Protein AF-A0A7S4NTH0-F1 (afdb_monomer_lite)

pLDDT: mean 76.77, std 17.99, range [36.75, 97.56]

Structure (mmCIF, N/CA/C/O backbone):
data_AF-A0A7S4NTH0-F1
#
_entry.id   AF-A0A7S4NTH0-F1
#
loop_
_atom_site.group_PDB
_atom_site.id
_atom_site.type_symbol
_atom_site.label_atom_id
_atom_site.label_alt_id
_atom_site.label_comp_id
_atom_site.label_asym_id
_atom_site.label_entity_id
_atom_site.label_seq_id
_atom_site.pdbx_PDB_ins_code
_atom_site.Cartn_x
_atom_site.Cartn_y
_atom_site.Cartn_z
_atom_site.occupancy
_atom_site.B_iso_or_equiv
_atom_site.auth_seq_id
_atom_site.auth_comp_id
_atom_site.auth_asym_id
_atom_site.auth_atom_id
_atom_site.pdbx_PDB_model_num
ATOM 1 N N . LYS A 1 1 ? 22.125 -9.226 -39.183 1.00 56.56 1 LYS A N 1
ATOM 2 C CA . LYS A 1 1 ? 21.723 -8.465 -37.966 1.00 56.56 1 LYS A CA 1
ATOM 3 C C . LYS A 1 1 ? 20.206 -8.210 -37.877 1.00 56.56 1 LYS A C 1
ATOM 5 O O . LYS A 1 1 ? 19.651 -8.449 -36.818 1.00 56.56 1 LYS A O 1
ATOM 10 N N . ARG A 1 2 ? 19.505 -7.841 -38.965 1.00 64.06 2 ARG A N 1
ATOM 11 C CA . ARG A 1 2 ? 18.037 -7.612 -38.960 1.00 64.06 2 ARG A CA 1
ATOM 12 C C . ARG A 1 2 ? 17.163 -8.854 -38.683 1.00 64.06 2 ARG A C 1
ATOM 14 O O . ARG A 1 2 ? 16.189 -8.731 -37.953 1.00 64.06 2 ARG A O 1
ATOM 21 N N . LYS A 1 3 ? 17.531 -10.046 -39.182 1.00 64.56 3 LYS A N 1
ATOM 22 C CA . LYS A 1 3 ? 16.778 -11.297 -38.918 1.00 64.56 3 LYS A CA 1
ATOM 23 C C . LYS A 1 3 ? 16.743 -11.678 -37.428 1.00 64.56 3 LYS A C 1
ATOM 25 O O . LYS A 1 3 ? 15.668 -11.904 -36.895 1.00 64.56 3 LYS A O 1
ATOM 30 N N . LYS A 1 4 ? 17.890 -11.618 -36.737 1.00 64.94 4 LYS A N 1
ATOM 31 C CA . LYS A 1 4 ? 17.988 -11.938 -35.298 1.00 64.94 4 LYS A CA 1
ATOM 32 C C . LYS A 1 4 ? 17.176 -10.994 -34.395 1.00 64.94 4 LYS A C 1
ATOM 34 O O . LYS A 1 4 ? 16.760 -11.402 -33.321 1.00 64.94 4 LYS A O 1
ATOM 39 N N . LYS A 1 5 ? 16.948 -9.742 -34.817 1.00 71.75 5 LYS A N 1
ATOM 40 C CA . LYS A 1 5 ? 16.137 -8.775 -34.056 1.00 71.75 5 LYS A CA 1
ATOM 41 C C . LYS A 1 5 ? 14.645 -9.133 -34.098 1.00 71.75 5 LYS A C 1
ATOM 43 O O . LYS A 1 5 ? 14.013 -9.180 -33.053 1.00 71.75 5 LYS A O 1
ATOM 48 N N . ARG A 1 6 ? 14.130 -9.482 -35.282 1.00 68.88 6 ARG A N 1
ATOM 49 C CA . ARG A 1 6 ? 12.723 -9.879 -35.471 1.00 68.88 6 ARG A CA 1
ATOM 50 C C . ARG A 1 6 ? 12.360 -11.178 -34.752 1.00 68.88 6 ARG A C 1
ATOM 52 O O . ARG A 1 6 ? 11.253 -11.316 -34.255 1.00 68.88 6 ARG A O 1
ATOM 59 N N . GLU A 1 7 ? 13.297 -12.117 -34.682 1.00 70.44 7 GLU A N 1
ATOM 60 C CA . GLU A 1 7 ? 13.088 -13.394 -33.989 1.00 70.44 7 GLU A CA 1
ATOM 61 C C . GLU A 1 7 ? 13.038 -13.225 -32.463 1.00 70.44 7 GLU A C 1
ATOM 63 O O . GLU A 1 7 ? 12.255 -13.889 -31.789 1.00 70.44 7 GLU A O 1
ATOM 68 N N . LYS A 1 8 ? 13.809 -12.271 -31.921 1.00 70.94 8 LYS A N 1
ATOM 69 C CA . LYS A 1 8 ? 13.742 -11.910 -30.501 1.00 70.94 8 LYS A CA 1
ATOM 70 C C . LYS A 1 8 ? 12.418 -11.221 -30.151 1.00 70.94 8 LYS A C 1
ATOM 72 O O . LYS A 1 8 ? 11.826 -11.568 -29.142 1.00 70.94 8 LYS A O 1
ATOM 77 N N . GLU A 1 9 ? 11.946 -10.302 -30.995 1.00 70.50 9 GLU A N 1
ATOM 78 C CA . GLU A 1 9 ? 10.666 -9.598 -30.799 1.00 70.50 9 GLU A CA 1
ATOM 79 C C . GLU A 1 9 ? 9.459 -10.552 -30.877 1.00 70.50 9 GLU A C 1
ATOM 81 O O . GLU A 1 9 ? 8.544 -10.429 -30.068 1.00 70.50 9 GLU A O 1
ATOM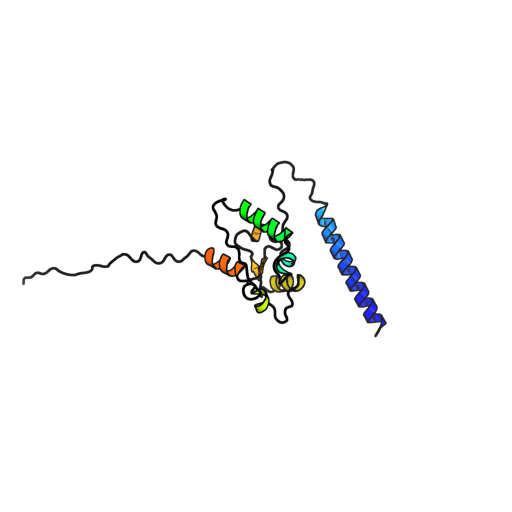 86 N N . ARG A 1 10 ? 9.482 -11.559 -31.767 1.00 69.81 10 ARG A N 1
ATOM 87 C CA . ARG A 1 10 ? 8.433 -12.598 -31.810 1.00 69.81 10 ARG A CA 1
ATOM 88 C C . ARG A 1 10 ? 8.375 -13.446 -30.541 1.00 69.81 10 ARG A C 1
ATOM 90 O O . ARG A 1 10 ? 7.291 -13.648 -30.014 1.00 69.81 10 ARG A O 1
ATOM 97 N N . ARG A 1 11 ? 9.527 -13.888 -30.026 1.00 68.06 11 ARG A N 1
ATOM 98 C CA . ARG A 1 11 ? 9.571 -14.685 -28.789 1.00 68.06 11 ARG A CA 1
ATOM 99 C C . ARG A 1 11 ? 9.096 -13.912 -27.562 1.00 68.06 11 ARG A C 1
ATOM 101 O O . ARG A 1 11 ? 8.587 -14.522 -26.637 1.00 68.06 11 ARG A O 1
ATOM 108 N N . THR A 1 12 ? 9.285 -12.594 -27.524 1.00 66.44 12 THR A N 1
ATOM 109 C CA . THR A 1 12 ? 8.801 -11.784 -26.397 1.00 66.44 12 THR A CA 1
ATOM 110 C C . THR A 1 12 ? 7.279 -11.648 -26.413 1.00 66.44 12 THR A C 1
ATOM 112 O O . THR A 1 12 ? 6.678 -11.771 -25.355 1.00 66.44 12 THR A O 1
ATOM 115 N N . MET A 1 13 ? 6.660 -11.502 -27.590 1.00 67.00 13 MET A N 1
ATOM 116 C CA . MET A 1 13 ? 5.194 -11.465 -27.698 1.00 67.00 13 MET A CA 1
ATOM 117 C C . MET A 1 13 ? 4.544 -12.820 -27.380 1.00 67.00 13 MET A C 1
ATOM 119 O O . MET A 1 13 ? 3.557 -12.850 -26.659 1.00 67.00 13 MET A O 1
ATOM 123 N N . GLU A 1 14 ? 5.137 -13.934 -27.828 1.00 66.81 14 GLU A N 1
ATOM 124 C CA . GLU A 1 14 ? 4.621 -15.283 -27.526 1.00 66.81 14 GLU A CA 1
ATOM 125 C C . GLU A 1 14 ? 4.633 -15.578 -26.006 1.00 66.81 14 GLU A C 1
ATOM 127 O O . GLU A 1 14 ? 3.697 -16.174 -25.488 1.00 66.81 14 GLU A O 1
ATOM 132 N N . ILE A 1 15 ?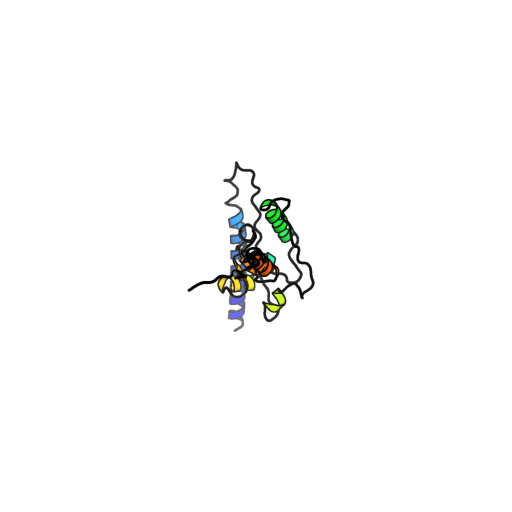 5.634 -15.085 -25.261 1.00 60.66 15 ILE A N 1
ATOM 133 C CA . ILE A 1 15 ? 5.701 -15.245 -23.794 1.00 60.66 15 ILE A CA 1
ATOM 134 C C . ILE A 1 15 ? 4.671 -14.360 -23.068 1.00 60.66 15 ILE A C 1
ATOM 136 O O . ILE A 1 15 ? 4.170 -14.740 -22.012 1.00 60.66 15 ILE A O 1
ATOM 140 N N . GLU A 1 16 ? 4.366 -13.166 -23.578 1.00 56.38 16 GLU A N 1
ATOM 141 C CA . GLU A 1 16 ? 3.371 -12.276 -22.958 1.00 56.38 16 GLU A CA 1
ATOM 142 C C . GLU A 1 16 ? 1.939 -12.798 -23.140 1.00 56.38 16 GLU A C 1
ATOM 144 O O . GLU A 1 16 ? 1.139 -12.707 -22.210 1.00 56.38 16 GLU A O 1
ATOM 149 N N . GLU A 1 17 ? 1.644 -13.407 -24.289 1.00 58.84 17 GLU A N 1
ATOM 150 C CA . GLU A 1 17 ? 0.346 -14.025 -24.585 1.00 58.84 17 GLU A CA 1
ATOM 151 C C . GLU A 1 17 ? 0.123 -15.293 -23.740 1.00 58.84 17 GLU A C 1
ATOM 153 O O . GLU A 1 17 ? -0.905 -15.426 -23.078 1.00 58.84 17 GLU A O 1
ATOM 158 N N . GLU A 1 18 ? 1.140 -16.156 -23.625 1.00 54.28 18 GLU A N 1
ATOM 159 C CA . GLU A 1 18 ? 1.069 -17.377 -22.808 1.00 54.28 18 GLU A CA 1
ATOM 160 C C . GLU A 1 18 ? 0.900 -17.068 -21.304 1.00 54.28 18 GLU A C 1
ATOM 162 O O . GLU A 1 18 ? 0.179 -17.766 -20.591 1.00 54.28 18 GLU A O 1
ATOM 167 N N . ASN A 1 19 ? 1.484 -15.969 -20.808 1.00 48.59 19 ASN A N 1
ATOM 168 C CA . ASN A 1 19 ? 1.284 -15.532 -19.421 1.00 48.59 19 ASN A CA 1
ATOM 169 C C . ASN A 1 19 ? -0.106 -14.922 -19.169 1.00 48.59 19 ASN A C 1
ATOM 171 O O . ASN A 1 19 ? -0.601 -15.002 -18.041 1.00 48.59 19 ASN A O 1
ATOM 175 N N . HIS A 1 20 ? -0.744 -14.325 -20.183 1.00 49.12 20 HIS A N 1
ATOM 176 C CA . HIS A 1 20 ? -2.112 -13.824 -20.053 1.00 49.12 20 HIS A CA 1
ATOM 177 C C . HIS A 1 20 ? -3.113 -14.986 -19.962 1.00 49.12 20 HIS A C 1
ATOM 179 O O . HIS A 1 20 ? -4.006 -14.951 -19.111 1.00 49.12 20 HIS A O 1
ATOM 185 N N . ASP A 1 21 ? -2.938 -16.034 -20.767 1.00 45.69 21 ASP A N 1
ATOM 186 C CA . ASP A 1 21 ? -3.839 -17.191 -20.767 1.00 45.69 21 ASP A CA 1
ATOM 187 C C . ASP A 1 21 ? -3.722 -18.030 -19.488 1.00 45.69 21 ASP A C 1
ATOM 189 O O . ASP A 1 21 ? -4.729 -18.494 -18.948 1.00 45.69 21 ASP A O 1
ATOM 193 N N . VAL A 1 22 ? -2.517 -18.154 -18.920 1.00 49.44 22 VAL A N 1
ATOM 194 C CA . VAL A 1 22 ? -2.328 -18.813 -17.616 1.00 49.44 22 VAL A CA 1
ATOM 195 C C . VAL A 1 22 ? -3.020 -18.036 -16.490 1.00 49.44 22 VAL A C 1
ATOM 197 O O . VAL A 1 22 ? -3.599 -18.652 -15.597 1.00 49.44 22 VAL A O 1
ATOM 200 N N . PHE A 1 23 ? -3.026 -16.699 -16.530 1.00 40.03 23 PHE A N 1
ATOM 201 C CA . PHE A 1 23 ? -3.696 -15.885 -15.509 1.00 40.03 23 PHE A CA 1
ATOM 202 C C . PHE A 1 23 ? -5.227 -16.014 -15.569 1.00 40.03 23 PHE A C 1
ATOM 204 O O . PHE A 1 23 ? -5.886 -16.002 -14.532 1.00 40.03 23 PHE A O 1
ATOM 211 N N . VAL A 1 24 ? -5.792 -16.197 -16.768 1.00 50.19 24 VAL A N 1
ATOM 212 C CA . VAL A 1 24 ? -7.238 -16.394 -16.967 1.00 50.19 24 VAL A CA 1
ATOM 213 C C . VAL A 1 24 ? -7.668 -17.818 -16.585 1.00 50.19 24 VAL A C 1
ATOM 215 O O . VAL A 1 24 ? -8.700 -17.998 -15.942 1.00 50.19 24 VAL A O 1
ATOM 218 N N . ALA A 1 25 ? -6.861 -18.839 -16.891 1.00 45.50 25 ALA A N 1
ATOM 219 C CA . ALA A 1 25 ? -7.209 -20.238 -16.623 1.00 45.50 25 ALA A CA 1
ATOM 220 C C . ALA A 1 25 ? -7.193 -20.630 -15.128 1.00 45.50 25 ALA A C 1
ATOM 222 O O . ALA A 1 25 ? -7.851 -21.597 -14.733 1.00 45.50 25 ALA A O 1
ATOM 223 N N . VAL A 1 26 ? -6.459 -19.900 -14.279 1.00 46.25 26 VAL A N 1
ATOM 224 C CA . VAL A 1 26 ? -6.429 -20.149 -12.823 1.00 46.25 26 VAL A CA 1
ATOM 225 C C . VAL A 1 26 ? -7.736 -19.708 -12.140 1.00 46.25 26 VAL A C 1
ATOM 227 O O . VAL A 1 26 ? -8.097 -20.273 -11.107 1.00 46.25 26 VAL A O 1
ATOM 230 N N . ASP A 1 27 ? -8.494 -18.786 -12.744 1.00 47.53 27 ASP A N 1
ATOM 231 C CA . ASP A 1 27 ? -9.718 -18.210 -12.166 1.00 47.53 27 ASP A CA 1
ATOM 232 C C . ASP A 1 27 ? -10.977 -19.088 -12.363 1.00 47.53 27 ASP A C 1
ATOM 234 O O . ASP A 1 27 ? -11.973 -18.950 -11.649 1.00 47.53 27 ASP A O 1
ATOM 238 N N . GLU A 1 28 ? -10.959 -20.046 -13.297 1.00 49.44 28 GLU A N 1
ATOM 239 C CA . GLU A 1 28 ? -12.145 -20.871 -13.587 1.00 49.44 28 GLU A CA 1
ATOM 240 C C . GLU A 1 28 ? -12.235 -22.166 -12.769 1.00 49.44 28 GLU A C 1
ATOM 242 O O . GLU A 1 28 ? -13.335 -22.621 -12.464 1.00 49.44 28 GLU A O 1
ATOM 247 N N . LYS A 1 29 ? -11.112 -22.753 -12.335 1.00 45.00 29 LYS A N 1
ATOM 248 C CA . LYS A 1 29 ? -11.125 -24.068 -11.657 1.00 45.00 29 LYS A CA 1
ATOM 249 C C . LYS A 1 29 ? -11.429 -24.044 -10.155 1.00 45.00 29 LYS A C 1
ATOM 251 O O . LYS A 1 29 ? -11.539 -25.111 -9.560 1.00 45.00 29 LYS A O 1
ATOM 256 N N . HIS A 1 30 ? -11.570 -22.874 -9.533 1.00 47.34 30 HIS A N 1
ATOM 257 C CA . HIS A 1 30 ? -11.788 -22.750 -8.081 1.00 47.34 30 HIS A CA 1
ATOM 258 C C . HIS A 1 30 ? -13.214 -22.343 -7.671 1.00 47.34 30 HIS A C 1
ATOM 260 O O . HIS A 1 30 ? -13.458 -22.104 -6.489 1.00 47.34 30 HIS A O 1
ATOM 266 N N . LYS A 1 31 ? -14.174 -22.282 -8.605 1.00 44.78 31 LYS A N 1
ATOM 267 C CA . LYS A 1 31 ? -15.525 -21.757 -8.324 1.00 44.78 31 LYS A CA 1
ATOM 268 C C . LYS A 1 31 ? -16.510 -22.756 -7.694 1.00 44.78 31 LYS A C 1
ATOM 270 O O . LYS A 1 31 ? -17.510 -22.313 -7.138 1.00 44.78 31 LYS A O 1
ATOM 275 N N . ASP A 1 32 ? -16.208 -24.057 -7.671 1.00 43.44 32 ASP A N 1
ATOM 276 C CA . ASP A 1 32 ? -17.236 -25.076 -7.382 1.00 43.44 32 ASP A CA 1
ATOM 277 C C . ASP A 1 32 ? -17.237 -25.686 -5.963 1.00 43.44 32 ASP A C 1
ATOM 279 O O . ASP A 1 32 ? -18.108 -26.501 -5.664 1.00 43.44 32 ASP A O 1
ATOM 283 N N . THR A 1 33 ? -16.352 -25.281 -5.040 1.00 45.75 33 THR A N 1
ATOM 284 C CA . THR A 1 33 ? -16.239 -25.951 -3.715 1.00 45.75 33 THR A CA 1
ATOM 285 C C . THR A 1 33 ? -16.401 -25.027 -2.504 1.00 45.75 33 THR A C 1
ATOM 287 O O . THR A 1 33 ? -15.776 -25.252 -1.473 1.00 45.75 33 THR A O 1
ATOM 290 N N . ILE A 1 34 ? -17.242 -23.987 -2.562 1.00 46.00 34 ILE A N 1
ATOM 291 C CA . ILE A 1 34 ? -17.592 -23.214 -1.352 1.00 46.00 34 ILE A CA 1
ATOM 292 C C . ILE A 1 34 ? -19.094 -22.902 -1.330 1.00 46.00 34 ILE A C 1
ATOM 294 O O . ILE A 1 34 ? -19.540 -21.781 -1.559 1.00 46.00 34 ILE A O 1
ATOM 298 N N . GLN A 1 35 ? -19.892 -23.927 -1.032 1.00 42.09 35 GLN A N 1
ATOM 299 C CA . GLN A 1 35 ? -21.221 -23.754 -0.448 1.00 42.09 35 GLN A CA 1
ATOM 300 C C . GLN A 1 35 ? -21.103 -23.972 1.069 1.00 42.09 35 GLN A C 1
ATOM 302 O O . GLN A 1 35 ? -20.504 -24.950 1.504 1.00 42.09 35 GLN A O 1
ATOM 307 N N . HIS A 1 36 ? -21.680 -23.048 1.845 1.00 38.81 36 HIS A N 1
ATOM 308 C CA . HIS A 1 36 ? -21.706 -22.969 3.318 1.00 38.81 36 HIS A CA 1
ATOM 309 C C . HIS A 1 36 ? -20.490 -22.352 4.029 1.00 38.81 36 HIS A C 1
ATOM 311 O O . HIS A 1 36 ? -19.800 -22.999 4.806 1.00 38.81 36 HIS A O 1
ATOM 317 N N . ASN A 1 37 ? -20.296 -21.045 3.826 1.00 36.75 37 ASN A N 1
ATOM 318 C CA . ASN A 1 37 ? -20.283 -20.027 4.891 1.00 36.75 37 ASN A CA 1
ATOM 319 C C . ASN A 1 37 ? -20.236 -18.645 4.224 1.00 36.75 37 ASN A C 1
ATOM 321 O O . ASN A 1 37 ? -19.445 -18.416 3.317 1.00 36.75 37 ASN A O 1
ATOM 325 N N . ASN A 1 38 ? -21.136 -17.745 4.616 1.00 42.44 38 ASN A N 1
ATOM 326 C CA . ASN A 1 38 ? -21.388 -16.459 3.960 1.00 42.44 38 ASN A CA 1
ATOM 327 C C . ASN A 1 38 ? -20.296 -15.416 4.278 1.00 42.44 38 ASN A C 1
ATOM 329 O O . ASN A 1 38 ? -20.574 -14.369 4.856 1.00 42.44 38 ASN A O 1
ATOM 333 N N . VAL A 1 39 ? -19.048 -15.716 3.927 1.00 46.19 39 VAL A N 1
ATOM 334 C CA . VAL A 1 39 ? -17.974 -14.731 3.802 1.00 46.19 39 VAL A CA 1
ATOM 335 C C . VAL A 1 39 ? -17.800 -14.533 2.303 1.00 46.19 39 VAL A C 1
ATOM 337 O O . VAL A 1 39 ? -17.362 -15.449 1.608 1.00 46.19 39 VAL A O 1
ATOM 340 N N . LYS A 1 40 ? -18.217 -13.376 1.772 1.00 51.19 40 LYS A N 1
ATOM 341 C CA . LYS A 1 40 ? -17.904 -12.992 0.385 1.00 51.19 40 LYS A CA 1
ATOM 342 C C . LYS A 1 40 ? -16.416 -13.254 0.165 1.00 51.19 40 LYS A C 1
ATOM 344 O O . LYS A 1 40 ? -15.610 -12.735 0.933 1.00 51.19 40 LYS A O 1
ATOM 349 N N . ALA A 1 41 ? -16.064 -14.039 -0.854 1.00 58.38 41 ALA A N 1
ATOM 350 C CA . ALA A 1 41 ? -14.674 -14.183 -1.262 1.00 58.38 41 ALA A CA 1
ATOM 351 C C . ALA A 1 41 ? -14.088 -12.775 -1.424 1.00 58.38 41 ALA A C 1
ATOM 353 O O . ALA A 1 41 ? -14.579 -11.975 -2.227 1.00 58.38 41 ALA A O 1
ATOM 354 N N . VAL A 1 42 ? -13.119 -12.437 -0.577 1.00 65.81 42 VAL A N 1
ATOM 355 C CA . VAL A 1 42 ? -12.501 -11.119 -0.600 1.00 65.81 42 VAL A CA 1
ATOM 356 C C . VAL A 1 42 ? -11.697 -11.044 -1.890 1.00 65.81 42 VAL A C 1
ATOM 358 O O . VAL A 1 42 ? -10.732 -11.786 -2.073 1.00 65.81 42 VAL A O 1
ATOM 361 N N . ASN A 1 43 ? -12.116 -10.166 -2.800 1.00 86.25 43 ASN A N 1
ATOM 362 C CA . ASN A 1 43 ? -11.388 -9.898 -4.034 1.00 86.25 43 ASN A CA 1
ATOM 363 C C . ASN A 1 43 ? -10.050 -9.247 -3.677 1.00 86.25 43 ASN A C 1
ATOM 365 O O . ASN A 1 43 ? -9.974 -8.028 -3.494 1.00 86.25 43 ASN A O 1
ATOM 369 N N . ARG A 1 44 ? -9.007 -10.075 -3.552 1.00 93.69 44 ARG A N 1
ATOM 370 C CA . ARG A 1 44 ? -7.649 -9.622 -3.250 1.00 93.69 44 ARG A CA 1
ATOM 371 C C . ARG A 1 44 ? -7.196 -8.584 -4.269 1.00 93.69 44 ARG A C 1
ATOM 373 O O . ARG A 1 44 ? -7.546 -8.630 -5.448 1.00 93.69 44 ARG A O 1
ATOM 380 N N . VAL A 1 45 ? -6.405 -7.633 -3.797 1.00 96.38 45 VAL A N 1
ATOM 381 C CA . VAL A 1 45 ? -5.899 -6.525 -4.599 1.00 96.38 45 VAL A CA 1
ATOM 382 C C . VAL A 1 45 ? -4.451 -6.801 -4.972 1.00 96.38 45 VAL A C 1
ATOM 384 O O . VAL A 1 45 ? -3.587 -6.919 -4.107 1.00 96.38 45 VAL A O 1
ATOM 387 N N . GLY A 1 46 ? -4.169 -6.860 -6.275 1.00 96.62 46 GLY A N 1
ATOM 388 C CA . GLY A 1 46 ? -2.809 -7.034 -6.777 1.00 96.62 46 GLY A CA 1
ATOM 389 C C . GLY A 1 46 ? -1.899 -5.886 -6.328 1.00 96.62 46 GLY A C 1
ATOM 390 O O . GLY A 1 46 ? -2.037 -4.765 -6.820 1.00 96.62 46 GLY A O 1
ATOM 391 N N . ALA A 1 47 ? -0.947 -6.159 -5.435 1.00 95.81 47 ALA A N 1
ATOM 392 C CA . ALA A 1 47 ? -0.096 -5.151 -4.803 1.00 95.81 47 ALA A CA 1
ATOM 393 C C . ALA A 1 47 ? 0.725 -4.369 -5.835 1.00 95.81 47 ALA A C 1
ATOM 395 O O . ALA A 1 47 ? 0.791 -3.143 -5.789 1.00 95.81 47 ALA A O 1
ATOM 396 N N . ALA A 1 48 ? 1.283 -5.066 -6.829 1.00 94.69 48 ALA A N 1
ATOM 397 C CA . ALA A 1 48 ? 2.036 -4.431 -7.906 1.00 94.69 48 ALA A CA 1
ATOM 398 C C . ALA A 1 48 ? 1.183 -3.405 -8.670 1.00 94.69 48 ALA A C 1
ATOM 400 O O . ALA A 1 48 ? 1.649 -2.301 -8.931 1.00 94.69 48 ALA A O 1
ATOM 401 N N . GLY A 1 49 ? -0.075 -3.747 -8.972 1.00 94.00 49 GLY A N 1
ATOM 402 C CA . GLY A 1 49 ? -1.019 -2.851 -9.641 1.00 94.00 49 GLY A CA 1
ATOM 403 C C . GLY A 1 49 ? -1.461 -1.690 -8.751 1.00 94.00 49 GLY A C 1
ATOM 404 O O . GLY A 1 49 ? -1.524 -0.557 -9.224 1.00 94.00 49 GLY A O 1
ATOM 405 N N . PHE A 1 50 ? -1.691 -1.958 -7.464 1.00 94.00 50 PHE A N 1
ATOM 406 C CA . PHE A 1 50 ? -2.052 -0.947 -6.472 1.00 94.00 50 PHE A CA 1
ATOM 407 C C . PHE A 1 50 ? -0.978 0.124 -6.325 1.00 94.00 50 PHE A C 1
ATOM 409 O O . PHE A 1 50 ? -1.281 1.315 -6.282 1.00 94.00 50 PHE A O 1
ATOM 416 N N . TYR A 1 51 ? 0.287 -0.282 -6.318 1.00 91.56 51 TYR A N 1
ATOM 417 C CA . TYR A 1 51 ? 1.405 0.633 -6.159 1.00 91.56 51 TYR A CA 1
ATOM 418 C C . TYR A 1 51 ? 1.873 1.272 -7.479 1.00 91.56 51 TYR A C 1
ATOM 420 O O . TYR A 1 51 ? 2.516 2.314 -7.422 1.00 91.56 51 TYR A O 1
ATOM 428 N N . ASN A 1 52 ? 1.492 0.746 -8.649 1.00 89.88 52 ASN A N 1
ATOM 429 C CA . ASN A 1 52 ? 2.001 1.132 -9.978 1.00 89.88 52 ASN A CA 1
ATOM 430 C C . ASN A 1 52 ? 1.876 2.626 -10.352 1.00 89.88 52 ASN A C 1
ATOM 432 O O . ASN A 1 52 ? 2.581 3.094 -11.239 1.00 89.88 52 ASN A O 1
ATOM 436 N N . GLN A 1 53 ? 0.969 3.379 -9.730 1.00 83.88 53 GLN A N 1
ATOM 437 C CA . GLN A 1 53 ? 0.726 4.787 -10.062 1.00 83.88 53 GLN A CA 1
ATOM 438 C C . GLN A 1 53 ? 1.339 5.736 -9.020 1.00 83.88 53 GLN A C 1
ATOM 440 O O . GLN A 1 53 ? 1.332 5.452 -7.822 1.00 83.88 53 GLN A O 1
ATOM 445 N N . PHE A 1 54 ? 1.864 6.873 -9.493 1.00 76.50 54 PHE A N 1
ATOM 446 C CA . PHE A 1 54 ? 2.332 7.992 -8.654 1.00 76.50 54 PHE A CA 1
ATOM 447 C C . PHE A 1 54 ? 1.215 8.971 -8.280 1.00 76.50 54 PHE A C 1
ATOM 449 O O . PHE A 1 54 ? 1.346 9.734 -7.336 1.00 76.50 54 PHE A O 1
ATOM 456 N N . GLN A 1 55 ? 0.129 9.007 -9.053 1.00 80.25 55 GLN A N 1
ATOM 457 C CA . GLN A 1 55 ? -0.938 10.004 -8.905 1.00 80.25 55 GLN A CA 1
ATOM 458 C C . GLN A 1 55 ? -2.108 9.454 -8.077 1.00 80.25 55 GLN A C 1
ATOM 460 O O . GLN A 1 55 ? -3.270 9.723 -8.365 1.00 80.25 55 GLN A O 1
ATOM 465 N N . GLY A 1 56 ? -1.796 8.642 -7.065 1.00 81.44 56 GLY A N 1
ATOM 466 C CA . GLY A 1 56 ? -2.778 7.924 -6.257 1.00 81.44 56 GLY A CA 1
ATOM 467 C C . GLY A 1 56 ? -3.003 6.480 -6.704 1.00 81.44 56 GLY A C 1
ATOM 468 O O . GLY A 1 56 ? -2.189 5.892 -7.417 1.00 81.44 56 GLY A O 1
ATOM 469 N N . HIS A 1 57 ? -4.103 5.899 -6.227 1.00 87.44 57 HIS A N 1
ATOM 470 C CA . HIS A 1 57 ? -4.440 4.489 -6.414 1.00 87.44 57 HIS A CA 1
ATOM 471 C C . HIS A 1 57 ? -5.670 4.317 -7.314 1.00 87.44 57 HIS A C 1
ATOM 473 O O . HIS A 1 57 ? -6.580 5.152 -7.270 1.00 87.44 57 HIS A O 1
ATOM 479 N N . PRO A 1 58 ? -5.768 3.214 -8.080 1.00 90.62 58 PRO A N 1
ATOM 480 C CA . PRO A 1 58 ? -6.975 2.904 -8.836 1.00 90.62 58 PRO A CA 1
ATOM 481 C C . PRO A 1 58 ? -8.205 2.848 -7.919 1.00 90.62 58 PRO A C 1
ATOM 483 O O . PRO A 1 58 ? -8.231 2.080 -6.958 1.00 90.62 58 PRO A O 1
ATOM 486 N N . HIS A 1 59 ? -9.245 3.624 -8.243 1.00 92.19 59 HIS A N 1
ATOM 487 C CA . HIS A 1 59 ? -10.418 3.813 -7.378 1.00 92.19 59 HIS A CA 1
ATOM 488 C C . HIS A 1 59 ? -11.042 2.494 -6.891 1.00 92.19 59 HIS A C 1
ATOM 490 O O . HIS A 1 59 ? -11.251 2.322 -5.696 1.00 92.19 59 HIS A O 1
ATOM 496 N N . LYS A 1 60 ? -11.242 1.524 -7.795 1.00 93.19 60 LYS A N 1
ATOM 497 C CA . LYS A 1 60 ? -11.806 0.204 -7.455 1.00 93.19 60 LYS A CA 1
ATOM 498 C C . LYS A 1 60 ? -10.953 -0.578 -6.452 1.00 93.19 60 LYS A C 1
ATOM 500 O O . LYS A 1 60 ? -11.479 -1.275 -5.597 1.00 93.19 60 LYS A O 1
ATOM 505 N N . GLN A 1 61 ? -9.630 -0.484 -6.563 1.00 94.19 61 GLN A N 1
ATOM 506 C CA . GLN A 1 61 ? -8.724 -1.179 -5.648 1.00 94.19 61 GLN A CA 1
ATOM 507 C C . GLN A 1 61 ? -8.728 -0.518 -4.271 1.00 94.19 61 GLN A C 1
ATOM 509 O O . GLN A 1 61 ? -8.743 -1.212 -3.259 1.00 94.19 61 GLN A O 1
ATOM 514 N N . LEU A 1 62 ? -8.764 0.817 -4.238 1.00 92.94 62 LEU A N 1
ATOM 515 C CA . LEU A 1 62 ? -8.885 1.573 -2.998 1.00 92.94 62 LEU A CA 1
ATOM 516 C C . LEU A 1 62 ? -10.215 1.280 -2.289 1.00 92.94 62 LEU A C 1
ATOM 518 O O . LEU A 1 62 ? -10.222 1.076 -1.081 1.00 92.94 62 LEU A O 1
ATOM 522 N N . GLU A 1 63 ? -11.321 1.208 -3.033 1.00 94.56 63 GLU A N 1
ATOM 523 C CA . GLU A 1 63 ? -12.632 0.836 -2.494 1.00 94.56 63 GLU A CA 1
ATOM 524 C C . GLU A 1 63 ? -12.607 -0.566 -1.873 1.00 94.56 63 GLU A C 1
ATOM 526 O O . GLU A 1 63 ? -13.020 -0.724 -0.724 1.00 94.56 63 GLU A O 1
ATOM 531 N N . ASN A 1 64 ? -12.042 -1.556 -2.575 1.00 94.94 64 ASN A N 1
ATOM 532 C CA . ASN A 1 64 ? -11.894 -2.916 -2.050 1.00 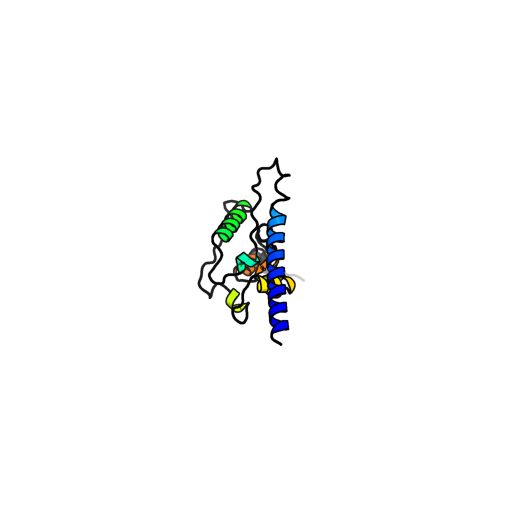94.94 64 ASN A CA 1
ATOM 533 C C . ASN A 1 64 ? -11.063 -2.948 -0.760 1.00 94.94 64 ASN A C 1
ATOM 535 O O . ASN A 1 64 ? -11.452 -3.608 0.200 1.00 94.94 64 ASN A O 1
ATOM 539 N N . ILE A 1 65 ? -9.942 -2.218 -0.718 1.00 94.69 65 ILE A N 1
ATOM 540 C CA . ILE A 1 65 ? -9.102 -2.129 0.482 1.00 94.69 65 ILE A CA 1
ATOM 541 C C . ILE A 1 65 ? -9.875 -1.485 1.629 1.00 94.69 65 ILE A C 1
ATOM 543 O O . ILE A 1 65 ? -9.902 -2.042 2.716 1.00 94.69 65 ILE A O 1
ATOM 547 N N . ILE A 1 66 ? -10.540 -0.347 1.414 1.00 94.12 66 ILE A N 1
ATOM 548 C CA . ILE A 1 66 ? -11.283 0.336 2.484 1.00 94.12 66 ILE A CA 1
ATOM 549 C C . ILE A 1 66 ? -12.410 -0.551 3.018 1.00 94.12 66 ILE A C 1
ATOM 551 O O . ILE A 1 66 ? -12.592 -0.629 4.232 1.00 94.12 66 ILE A O 1
ATOM 555 N N . GLN A 1 67 ? -13.161 -1.214 2.134 1.00 94.25 67 GLN A N 1
ATOM 556 C CA . GLN A 1 67 ? -14.218 -2.143 2.538 1.00 94.25 67 GLN A CA 1
ATOM 557 C C . GLN A 1 67 ? -13.650 -3.294 3.375 1.00 94.25 67 GLN A C 1
ATOM 559 O O . GLN A 1 67 ? -14.196 -3.585 4.436 1.00 94.25 67 GLN A O 1
ATOM 564 N N . HIS A 1 68 ? -12.534 -3.884 2.939 1.00 94.69 68 HIS A N 1
ATOM 565 C CA . HIS A 1 68 ? -11.863 -4.972 3.651 1.00 94.69 68 HIS A CA 1
ATOM 566 C C . HIS A 1 68 ? -11.320 -4.542 5.016 1.00 94.69 68 HIS A C 1
ATOM 568 O O . HIS A 1 68 ? -11.614 -5.163 6.031 1.00 94.69 68 HIS A O 1
ATOM 574 N N . LEU A 1 69 ? -10.577 -3.434 5.076 1.00 93.06 69 LEU A N 1
ATOM 575 C CA . LEU A 1 69 ? -10.037 -2.929 6.337 1.00 93.06 69 LEU A CA 1
ATOM 576 C C . LEU A 1 69 ? -11.174 -2.604 7.323 1.00 93.06 69 LEU A C 1
ATOM 578 O O . LEU A 1 69 ? -11.074 -2.907 8.506 1.00 93.06 69 LEU A O 1
ATOM 582 N N . ARG A 1 70 ? -12.294 -2.040 6.852 1.00 93.94 70 ARG A N 1
ATOM 583 C CA . ARG A 1 70 ? -13.466 -1.785 7.706 1.00 93.94 70 ARG A CA 1
ATOM 584 C C . ARG A 1 70 ? -14.180 -3.053 8.170 1.00 93.94 70 ARG A C 1
ATOM 586 O O . ARG A 1 70 ? -14.829 -2.994 9.205 1.00 93.94 70 ARG A O 1
ATOM 593 N N . SER A 1 71 ? -14.108 -4.160 7.430 1.00 93.81 71 SER A N 1
ATOM 594 C CA . SER A 1 71 ? -14.677 -5.433 7.889 1.00 93.81 71 SER A CA 1
ATOM 595 C C . SER A 1 71 ? -13.788 -6.158 8.898 1.00 93.81 71 SER A C 1
ATOM 597 O O . SER A 1 71 ? -14.311 -6.891 9.730 1.00 93.81 71 SER A O 1
ATOM 599 N N . GLU A 1 72 ? -12.473 -5.940 8.848 1.00 93.56 72 GLU A N 1
ATOM 600 C CA . GLU A 1 72 ? -11.504 -6.557 9.768 1.00 93.56 72 GLU A CA 1
ATOM 601 C C . GLU A 1 72 ? -11.394 -5.819 11.114 1.00 93.56 72 GLU A C 1
ATOM 603 O O . GLU A 1 72 ? -10.919 -6.383 12.100 1.00 93.56 72 GLU A O 1
ATOM 608 N N . HIS A 1 73 ? -11.834 -4.559 11.181 1.00 92.12 73 HIS A N 1
ATOM 609 C CA . HIS A 1 73 ? -11.734 -3.728 12.380 1.00 92.12 73 HIS A CA 1
ATOM 610 C C . HIS A 1 73 ? -13.110 -3.357 12.956 1.00 92.12 73 HIS A C 1
ATOM 612 O O . HIS A 1 73 ? -14.079 -3.214 12.208 1.00 92.12 73 HIS A O 1
ATOM 618 N N . PRO A 1 74 ? -13.222 -3.157 14.286 1.00 94.44 74 PRO A N 1
ATOM 619 C CA . PRO A 1 74 ? -14.426 -2.601 14.891 1.00 94.44 74 PRO A CA 1
ATOM 620 C C . PRO A 1 74 ? -14.872 -1.291 14.212 1.00 94.44 74 PRO A C 1
ATOM 622 O O . PRO A 1 74 ? -14.023 -0.482 13.837 1.00 94.44 74 PRO A O 1
ATOM 625 N N . PRO A 1 75 ? -16.186 -1.013 14.113 1.00 91.31 75 PRO A N 1
ATOM 626 C CA . PRO A 1 75 ? -16.694 0.214 13.489 1.00 91.31 75 PRO A CA 1
ATOM 627 C C . PRO A 1 75 ? -16.140 1.516 14.087 1.00 91.31 75 PRO A C 1
ATOM 629 O O . PRO A 1 75 ? -16.030 2.516 13.383 1.00 91.31 75 PRO A O 1
ATOM 632 N N . GLU A 1 76 ? -15.770 1.484 15.370 1.00 94.25 76 GLU A N 1
ATOM 633 C CA . GLU A 1 76 ? -15.208 2.614 16.121 1.00 94.25 76 GLU A CA 1
ATOM 634 C C . GLU A 1 76 ? -13.697 2.802 15.908 1.00 94.25 76 GLU A C 1
ATOM 636 O O . GLU A 1 76 ? -13.108 3.757 16.416 1.00 94.25 76 GLU A O 1
ATOM 641 N N . THR A 1 77 ? -13.032 1.889 15.191 1.00 91.69 77 THR A N 1
ATOM 642 C CA . THR A 1 77 ? -11.598 2.005 14.930 1.00 91.69 77 THR A CA 1
ATOM 643 C C . THR A 1 77 ? -11.337 3.225 14.041 1.00 91.69 77 THR A C 1
ATOM 645 O O . THR A 1 77 ? -11.861 3.299 12.925 1.00 91.69 77 THR A O 1
ATOM 648 N N . PRO A 1 78 ? -10.524 4.195 14.496 1.00 91.56 78 PRO A N 1
ATOM 649 C CA . PRO A 1 78 ? -10.237 5.383 13.710 1.00 91.56 78 PRO A CA 1
ATOM 650 C C . PRO A 1 78 ? -9.421 5.023 12.464 1.00 91.56 78 PRO A C 1
ATOM 652 O O . PRO A 1 78 ? -8.464 4.254 12.529 1.00 91.56 78 PRO A O 1
ATOM 655 N N . PHE A 1 79 ? -9.776 5.632 11.332 1.00 92.19 79 PHE A N 1
ATOM 656 C CA . PHE A 1 79 ? -9.026 5.533 10.080 1.00 92.19 79 PHE A CA 1
ATOM 657 C C . PHE A 1 79 ? -8.329 6.853 9.776 1.00 92.19 79 PHE A C 1
ATOM 659 O O . PHE A 1 79 ? -8.962 7.909 9.747 1.00 92.19 79 PHE A O 1
ATOM 666 N N . VAL A 1 80 ? -7.031 6.779 9.492 1.00 91.56 80 VAL A N 1
ATOM 667 C CA . VAL A 1 80 ? -6.241 7.922 9.032 1.00 91.56 80 VAL A CA 1
ATOM 668 C C . VAL A 1 80 ? -6.108 7.841 7.517 1.00 91.56 80 VAL A C 1
ATOM 670 O O . VAL A 1 80 ? -5.524 6.898 6.986 1.00 91.56 80 VAL A O 1
ATOM 673 N N . PHE A 1 81 ? -6.639 8.842 6.818 1.00 91.12 81 PHE A N 1
ATOM 674 C CA . PHE A 1 81 ? -6.477 8.983 5.375 1.00 91.12 81 PHE A CA 1
ATOM 675 C C . PHE A 1 81 ? -5.332 9.948 5.085 1.00 91.12 81 PHE A C 1
ATOM 677 O O . PHE A 1 81 ? -5.347 11.093 5.535 1.00 91.12 81 PHE A O 1
ATOM 684 N N . LEU A 1 82 ? -4.347 9.485 4.319 1.00 88.19 82 LEU A N 1
ATOM 685 C CA . LEU A 1 82 ? -3.261 10.326 3.833 1.00 88.19 82 LEU A CA 1
ATOM 686 C C . LEU A 1 82 ? -3.659 10.891 2.470 1.00 88.19 82 LEU A C 1
ATOM 688 O O . LEU A 1 82 ? -3.869 10.141 1.518 1.00 88.19 82 LEU A O 1
ATOM 692 N N . ALA A 1 83 ? -3.775 12.212 2.387 1.00 86.94 83 ALA A N 1
ATOM 693 C CA . ALA A 1 83 ? -4.035 12.935 1.152 1.00 86.94 83 ALA A CA 1
ATOM 694 C C . ALA A 1 83 ? -3.018 14.068 1.026 1.00 86.94 83 ALA A C 1
ATOM 696 O O . ALA A 1 83 ? -2.768 14.798 1.984 1.00 86.94 83 ALA A O 1
ATOM 697 N N . GLY A 1 84 ? -2.425 14.207 -0.152 1.00 82.50 84 GLY A N 1
ATOM 698 C CA . GLY A 1 84 ? -1.425 15.228 -0.414 1.00 82.50 84 GLY A CA 1
ATOM 699 C C . GLY A 1 84 ? -0.978 15.217 -1.864 1.00 82.50 84 GLY A C 1
ATOM 700 O O . GLY A 1 84 ? -1.462 14.427 -2.675 1.00 82.50 84 GLY A O 1
ATOM 701 N N . ASP A 1 85 ? -0.065 16.125 -2.182 1.00 81.06 85 ASP A N 1
ATOM 702 C CA . ASP A 1 85 ? 0.619 16.151 -3.467 1.00 81.06 85 ASP A CA 1
ATOM 703 C C . ASP A 1 85 ? 1.806 15.165 -3.473 1.00 81.06 85 ASP A C 1
ATOM 705 O O . ASP A 1 85 ? 1.952 14.301 -2.601 1.00 81.06 85 ASP A O 1
ATOM 709 N N . SER A 1 86 ? 2.697 15.307 -4.452 1.00 75.25 86 SER A N 1
ATOM 710 C CA . SER A 1 86 ? 3.902 14.484 -4.570 1.00 75.25 86 SER A CA 1
ATOM 711 C C . SER A 1 86 ? 4.858 14.562 -3.370 1.00 75.25 86 SER A C 1
ATOM 713 O O . SER A 1 86 ? 5.781 13.759 -3.304 1.00 75.25 86 SER A O 1
ATOM 715 N N . SER A 1 87 ? 4.690 15.514 -2.443 1.00 75.12 87 SER A N 1
ATOM 716 C CA . SER A 1 87 ? 5.500 15.595 -1.219 1.00 75.12 87 SER A CA 1
ATOM 717 C C . SER A 1 87 ? 5.066 14.595 -0.142 1.00 75.12 87 SER A C 1
ATOM 719 O O . SER A 1 87 ? 5.886 14.206 0.689 1.00 75.12 87 SER A O 1
ATOM 721 N N . VAL A 1 88 ? 3.805 14.148 -0.174 1.00 76.31 88 VAL A N 1
ATOM 722 C CA . VAL A 1 88 ? 3.271 13.125 0.741 1.00 76.31 88 VAL A CA 1
ATOM 723 C C . VAL A 1 88 ? 3.467 11.716 0.163 1.00 76.31 88 VAL A C 1
ATOM 725 O O . VAL A 1 88 ? 3.694 10.770 0.921 1.00 76.31 88 VAL A O 1
ATOM 728 N N . ASP A 1 89 ? 3.458 11.566 -1.170 1.00 67.88 89 ASP A N 1
ATOM 729 C CA . ASP A 1 89 ? 3.757 10.292 -1.841 1.00 67.88 89 ASP A CA 1
ATOM 730 C C . ASP A 1 89 ? 5.277 10.074 -2.014 1.00 67.88 89 ASP A C 1
ATOM 732 O O . ASP A 1 89 ? 5.899 10.417 -3.023 1.00 67.88 89 ASP A O 1
ATOM 736 N N . ASN A 1 90 ? 5.884 9.445 -1.004 1.00 67.62 90 ASN A N 1
ATOM 737 C CA . ASN A 1 90 ? 7.314 9.113 -0.936 1.00 67.62 90 ASN A CA 1
ATOM 738 C C . ASN A 1 90 ? 7.793 8.187 -2.078 1.00 67.62 90 ASN A C 1
ATOM 740 O O . ASN A 1 90 ? 8.996 8.011 -2.267 1.00 67.62 90 ASN A O 1
ATOM 744 N N . LYS A 1 91 ? 6.912 7.622 -2.921 1.00 72.25 91 LYS A N 1
ATOM 745 C CA . LYS A 1 91 ? 7.367 6.854 -4.098 1.00 72.25 91 LYS A CA 1
ATOM 746 C C . LYS A 1 91 ? 8.380 7.643 -4.929 1.00 72.25 91 LYS A C 1
ATOM 748 O O . LYS A 1 91 ? 9.323 7.057 -5.456 1.00 72.25 91 LYS A O 1
ATOM 753 N N . HIS A 1 92 ? 8.247 8.969 -5.005 1.00 73.38 92 HIS A N 1
ATOM 754 C CA . HIS A 1 92 ? 9.205 9.793 -5.734 1.00 73.38 92 HIS A CA 1
ATOM 755 C C . HIS A 1 92 ? 10.649 9.688 -5.196 1.00 73.38 92 HIS A C 1
ATOM 757 O O . HIS A 1 92 ? 11.586 9.679 -5.993 1.00 73.38 92 HIS A O 1
ATOM 763 N N . TRP A 1 93 ? 10.852 9.544 -3.882 1.00 77.12 93 TRP A N 1
ATOM 764 C CA . TRP A 1 93 ? 12.197 9.427 -3.298 1.00 77.12 93 TRP A CA 1
ATOM 765 C C . TRP A 1 93 ? 12.737 7.993 -3.315 1.00 77.12 93 TRP A C 1
ATOM 767 O O . TRP A 1 93 ? 13.950 7.792 -3.249 1.00 77.12 93 TRP A O 1
ATOM 777 N N . LEU A 1 94 ? 11.862 6.989 -3.427 1.00 80.25 94 LEU A N 1
ATOM 778 C CA . LEU A 1 94 ? 12.257 5.578 -3.445 1.00 80.25 94 LEU A CA 1
ATOM 779 C C . LEU A 1 94 ? 12.800 5.129 -4.810 1.00 80.25 94 LEU A C 1
ATOM 781 O O . LEU A 1 94 ? 13.710 4.298 -4.868 1.00 80.25 94 LEU A O 1
ATOM 785 N N . TYR A 1 95 ? 12.274 5.674 -5.911 1.00 78.88 95 TYR A N 1
ATOM 786 C CA . TYR A 1 95 ? 12.582 5.192 -7.261 1.00 78.88 95 TYR A CA 1
ATOM 787 C C . TYR A 1 95 ? 13.453 6.180 -8.047 1.00 78.88 95 TYR A C 1
ATOM 789 O O . TYR A 1 95 ? 12.934 7.165 -8.585 1.00 78.88 95 TYR A O 1
ATOM 797 N N . PRO A 1 96 ? 14.768 5.915 -8.200 1.00 71.94 96 PRO A N 1
ATOM 798 C CA . PRO A 1 96 ? 15.595 6.721 -9.085 1.00 71.94 96 PRO A CA 1
ATOM 799 C C . PRO A 1 96 ? 15.037 6.647 -10.514 1.00 71.94 96 PRO A C 1
ATOM 801 O O . PRO A 1 96 ? 14.707 5.568 -11.009 1.00 71.94 96 PRO A O 1
ATOM 804 N N . ASN A 1 97 ? 14.952 7.801 -11.178 1.00 77.31 97 ASN A N 1
ATOM 805 C CA . ASN A 1 97 ? 14.405 7.977 -12.531 1.00 77.31 97 ASN A CA 1
ATOM 806 C C . ASN A 1 97 ? 12.882 7.828 -12.670 1.00 77.31 97 ASN A C 1
ATOM 808 O O . ASN A 1 97 ? 12.410 7.612 -13.784 1.00 77.31 97 ASN A O 1
ATOM 812 N N . PHE A 1 98 ? 12.107 7.956 -11.586 1.00 70.94 98 PHE A N 1
ATOM 813 C CA . PHE A 1 98 ? 10.634 7.937 -11.643 1.00 70.94 98 PHE A CA 1
ATOM 814 C C . PHE A 1 98 ? 10.050 6.644 -12.244 1.00 70.94 98 PHE A C 1
ATOM 816 O O . PHE A 1 98 ? 8.898 6.609 -12.672 1.00 70.94 98 PHE A O 1
ATOM 823 N N . MET A 1 99 ? 10.835 5.564 -12.302 1.00 71.06 99 MET A N 1
ATOM 824 C CA . MET A 1 99 ? 10.380 4.285 -12.838 1.00 71.06 99 MET A CA 1
ATOM 825 C C . MET A 1 99 ? 9.762 3.461 -11.718 1.00 71.06 99 MET A C 1
ATOM 827 O O . MET A 1 99 ? 10.438 2.667 -11.069 1.00 71.06 99 MET A O 1
ATOM 831 N N . HIS A 1 100 ? 8.462 3.643 -11.517 1.00 79.06 100 HIS A N 1
ATOM 832 C CA . HIS A 1 100 ? 7.669 2.778 -10.661 1.00 79.06 100 HIS A CA 1
ATOM 833 C C . HIS A 1 100 ? 6.682 2.002 -11.521 1.00 79.06 100 HIS A C 1
ATOM 835 O O . HIS A 1 100 ? 5.667 2.527 -11.961 1.00 79.06 100 HIS A O 1
ATOM 841 N N . THR A 1 101 ? 7.046 0.763 -11.834 1.00 87.56 101 THR A N 1
ATOM 842 C CA . THR A 1 101 ? 6.222 -0.151 -12.624 1.00 87.56 101 THR A CA 1
ATOM 843 C C . THR A 1 101 ? 5.899 -1.386 -11.798 1.00 87.56 101 THR A C 1
ATOM 845 O O . THR A 1 101 ? 6.644 -1.724 -10.873 1.00 87.56 101 THR A O 1
ATOM 848 N N . CYS A 1 102 ? 4.864 -2.133 -12.183 1.00 89.38 102 CYS A N 1
ATOM 849 C CA . CYS A 1 102 ? 4.596 -3.457 -11.613 1.00 89.38 102 CYS A CA 1
ATOM 850 C C . CYS A 1 102 ? 5.858 -4.343 -11.594 1.00 89.38 102 CYS A C 1
ATOM 852 O O . CYS A 1 102 ? 6.158 -4.995 -10.596 1.00 89.38 102 CYS A O 1
ATOM 854 N N . GLY A 1 103 ? 6.644 -4.328 -12.678 1.00 88.88 103 GLY A N 1
ATOM 855 C CA . GLY A 1 103 ? 7.893 -5.088 -12.772 1.00 88.88 103 GLY A CA 1
ATOM 856 C C . GLY A 1 103 ? 8.958 -4.629 -11.770 1.00 88.88 103 GLY A C 1
ATOM 857 O O . GLY A 1 103 ? 9.636 -5.467 -11.168 1.00 88.88 103 GLY A O 1
ATOM 858 N N . GLN A 1 104 ? 9.077 -3.316 -11.549 1.00 89.69 104 GLN A N 1
ATOM 859 C CA . GLN A 1 104 ? 9.988 -2.754 -10.553 1.00 89.69 104 GLN A CA 1
ATOM 860 C C . GLN A 1 104 ? 9.555 -3.132 -9.131 1.00 89.69 104 GLN A C 1
ATOM 862 O O . GLN A 1 104 ? 10.383 -3.630 -8.371 1.00 89.69 104 GLN A O 1
ATOM 867 N N . PHE A 1 105 ? 8.263 -3.012 -8.807 1.00 91.94 105 PHE A N 1
ATOM 868 C CA . PHE A 1 105 ? 7.709 -3.437 -7.517 1.00 91.94 105 PHE A CA 1
ATOM 869 C C . PHE A 1 105 ? 8.020 -4.912 -7.219 1.00 91.94 105 PHE A C 1
ATOM 871 O O . PHE A 1 105 ? 8.530 -5.246 -6.148 1.00 91.94 105 PHE A O 1
ATOM 878 N N . LEU A 1 106 ? 7.782 -5.806 -8.186 1.00 92.25 106 LEU A N 1
ATOM 879 C CA . LEU A 1 106 ? 8.081 -7.234 -8.036 1.00 92.25 106 LEU A CA 1
ATOM 880 C C . LEU A 1 106 ? 9.590 -7.497 -7.900 1.00 92.25 106 LEU A C 1
ATOM 882 O O . LEU A 1 106 ? 10.003 -8.366 -7.131 1.00 92.25 106 LEU A O 1
ATOM 886 N N . SER A 1 107 ? 10.431 -6.750 -8.622 1.00 92.00 107 SER A N 1
ATOM 887 C CA . SER A 1 107 ? 11.890 -6.806 -8.460 1.00 92.00 107 SER A CA 1
ATOM 888 C C . SER A 1 107 ? 12.314 -6.390 -7.051 1.00 92.00 107 SER A C 1
ATOM 890 O O . SER A 1 107 ? 13.132 -7.078 -6.440 1.00 92.00 107 SER A O 1
ATOM 892 N N . ASP A 1 108 ? 11.778 -5.289 -6.529 1.00 91.19 108 ASP A N 1
ATOM 893 C CA . ASP A 1 108 ? 12.138 -4.782 -5.204 1.00 91.19 108 ASP A CA 1
ATOM 894 C C . ASP A 1 108 ? 11.613 -5.668 -4.085 1.00 91.19 108 ASP A C 1
ATOM 896 O O . ASP A 1 108 ? 12.335 -5.872 -3.111 1.00 91.19 108 ASP A O 1
ATOM 900 N N . THR A 1 109 ? 10.449 -6.287 -4.288 1.00 92.38 109 THR A N 1
ATOM 901 C CA . THR A 1 109 ? 9.914 -7.351 -3.430 1.00 92.38 109 THR A CA 1
ATOM 902 C C . THR A 1 109 ? 10.889 -8.509 -3.307 1.00 92.38 109 THR A C 1
ATOM 904 O O . THR A 1 109 ? 11.213 -8.923 -2.197 1.00 92.38 109 THR A O 1
ATOM 907 N N . ARG A 1 110 ? 11.425 -9.002 -4.430 1.00 93.00 110 ARG A N 1
ATOM 908 C CA . ARG A 1 110 ? 12.416 -10.090 -4.411 1.00 93.00 110 ARG A CA 1
ATOM 909 C C . ARG A 1 110 ? 13.747 -9.681 -3.778 1.00 93.00 110 ARG A C 1
ATOM 911 O O . ARG A 1 110 ? 14.433 -10.527 -3.221 1.00 93.00 110 ARG A O 1
ATOM 918 N N . LYS A 1 111 ? 14.131 -8.407 -3.896 1.00 92.56 111 LYS A N 1
ATOM 919 C CA . LYS A 1 111 ? 15.412 -7.877 -3.393 1.00 92.56 111 LYS A CA 1
ATOM 920 C C . LYS A 1 111 ? 15.340 -7.326 -1.964 1.00 92.56 111 LYS A C 1
ATOM 922 O O . LYS A 1 111 ? 16.386 -7.016 -1.407 1.00 92.56 111 LYS A O 1
ATOM 927 N N . GLY A 1 112 ? 14.144 -7.127 -1.407 1.00 89.12 112 GLY A N 1
ATOM 928 C CA . GLY A 1 112 ? 13.937 -6.459 -0.116 1.00 89.12 112 GLY A CA 1
ATOM 929 C C . GLY A 1 112 ? 14.367 -4.984 -0.091 1.00 89.12 112 GLY A C 1
ATOM 930 O O . 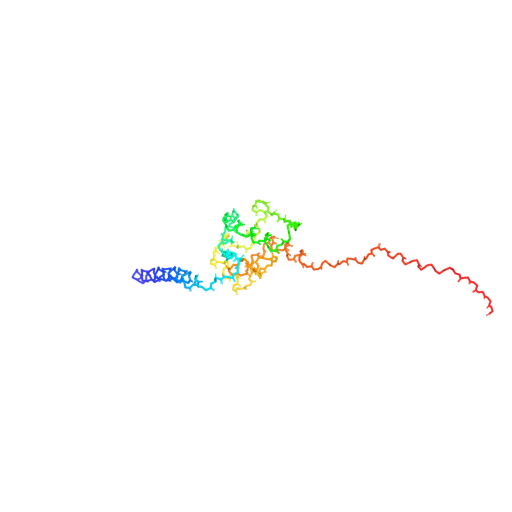GLY A 1 112 ? 14.718 -4.462 0.964 1.00 89.12 112 GLY A O 1
ATOM 931 N N . LYS A 1 113 ? 14.409 -4.299 -1.246 1.00 85.75 113 LYS A N 1
ATOM 932 C CA . LYS A 1 113 ? 15.054 -2.975 -1.359 1.00 85.75 113 LYS A CA 1
ATOM 933 C C . LYS A 1 113 ? 14.145 -1.814 -0.943 1.00 85.75 113 LYS A C 1
ATOM 935 O O . LYS A 1 113 ? 14.601 -0.919 -0.239 1.00 85.75 113 LYS A O 1
ATOM 940 N N . PHE A 1 114 ? 12.866 -1.828 -1.323 1.00 90.69 114 PHE A N 1
ATOM 941 C CA . PHE A 1 114 ? 11.912 -0.729 -1.057 1.00 90.69 114 PHE A CA 1
ATOM 942 C C . PHE A 1 114 ? 10.530 -1.191 -0.601 1.00 90.69 114 PHE A C 1
ATOM 944 O O . PHE A 1 114 ? 9.662 -0.375 -0.314 1.00 90.69 114 PHE A O 1
ATOM 951 N N . THR A 1 115 ? 10.346 -2.495 -0.477 1.00 94.56 115 THR A N 1
ATOM 952 C CA . THR A 1 115 ? 9.105 -3.123 -0.038 1.00 94.56 115 THR A CA 1
ATOM 953 C C . THR A 1 115 ? 9.355 -3.922 1.232 1.00 94.56 115 THR A C 1
ATOM 955 O O . THR A 1 115 ? 10.472 -4.396 1.447 1.00 94.56 115 THR A O 1
ATOM 958 N N . SER A 1 116 ? 8.317 -4.111 2.031 1.00 96.00 116 SER A N 1
ATOM 959 C CA . SER A 1 116 ? 8.320 -4.963 3.220 1.00 96.00 116 SER A CA 1
ATOM 960 C C . SER A 1 116 ? 7.094 -5.874 3.217 1.00 96.00 116 SER A C 1
ATOM 962 O O . SER A 1 116 ? 6.250 -5.772 2.321 1.00 96.00 116 SER A O 1
ATOM 964 N N . ASP A 1 117 ? 7.003 -6.766 4.198 1.00 97.56 117 ASP A N 1
ATOM 965 C CA . ASP A 1 117 ? 5.754 -7.467 4.495 1.00 97.56 117 ASP A CA 1
ATOM 966 C C . ASP A 1 117 ? 4.638 -6.454 4.757 1.00 97.56 117 ASP A C 1
ATOM 968 O O . ASP A 1 117 ? 4.863 -5.401 5.358 1.00 97.56 117 ASP A O 1
ATOM 972 N N . ALA A 1 118 ? 3.452 -6.742 4.227 1.00 97.00 118 ALA A N 1
ATOM 973 C CA . ALA A 1 118 ? 2.279 -5.936 4.513 1.00 97.00 118 ALA A CA 1
ATOM 974 C C . ALA A 1 118 ? 1.901 -6.048 5.999 1.00 97.00 118 ALA A C 1
ATOM 976 O O . ALA A 1 118 ? 2.134 -7.082 6.623 1.00 97.00 118 ALA A O 1
ATOM 977 N N . ILE A 1 119 ? 1.371 -4.959 6.553 1.00 95.81 119 ILE A N 1
ATOM 978 C CA . ILE A 1 119 ? 1.015 -4.832 7.970 1.00 95.81 119 ILE A CA 1
ATOM 979 C C . ILE A 1 119 ? -0.301 -4.071 8.116 1.00 95.81 119 ILE A C 1
ATOM 981 O O . ILE A 1 119 ? -0.685 -3.332 7.208 1.00 95.81 119 ILE A O 1
ATOM 985 N N . ASN A 1 120 ? -0.922 -4.158 9.294 1.00 93.69 120 ASN A N 1
ATOM 986 C CA . ASN A 1 120 ? -2.162 -3.454 9.630 1.00 93.69 120 ASN A CA 1
ATOM 987 C C . ASN A 1 120 ? -3.317 -3.851 8.691 1.00 93.69 120 ASN A C 1
ATOM 989 O O . ASN A 1 120 ? -3.942 -3.000 8.056 1.00 93.69 120 ASN A O 1
ATOM 993 N N . SER A 1 121 ? -3.537 -5.166 8.568 1.00 94.62 121 SER A N 1
ATOM 994 C CA . SER A 1 121 ? -4.577 -5.814 7.753 1.00 94.62 121 SER A CA 1
ATOM 995 C C . SER A 1 121 ? -4.365 -5.742 6.234 1.00 94.62 121 SER A C 1
ATOM 997 O O . SER A 1 121 ? -5.132 -6.327 5.468 1.00 94.62 121 SER A O 1
ATOM 999 N N . TYR A 1 122 ? -3.297 -5.099 5.757 1.00 96.56 122 TYR A N 1
ATOM 1000 C CA . TYR A 1 122 ? -2.929 -5.141 4.339 1.00 96.56 122 TYR A CA 1
ATOM 1001 C C . TYR A 1 122 ? -2.425 -6.531 3.911 1.00 96.56 122 TYR A C 1
ATOM 1003 O O . TYR A 1 122 ? -2.546 -6.902 2.744 1.00 96.56 122 TYR A O 1
ATOM 1011 N N . GLU A 1 123 ? -1.900 -7.323 4.844 1.00 96.50 123 GLU A N 1
ATOM 1012 C CA . GLU A 1 123 ? -1.417 -8.694 4.653 1.00 96.50 123 GLU A CA 1
ATOM 1013 C C . GLU A 1 123 ? -2.501 -9.679 4.207 1.00 96.50 123 GLU A C 1
ATOM 1015 O O . GLU A 1 123 ? -2.189 -10.669 3.540 1.00 96.50 123 GLU A O 1
ATOM 1020 N N . THR A 1 124 ? -3.769 -9.400 4.512 1.00 96.06 124 THR A N 1
ATOM 1021 C CA . THR A 1 124 ? -4.894 -10.269 4.143 1.00 96.06 124 THR A CA 1
ATOM 1022 C C . THR A 1 124 ? -5.553 -9.867 2.821 1.00 96.06 124 THR A C 1
ATOM 1024 O O . THR A 1 124 ? -6.154 -10.719 2.167 1.00 96.06 124 THR A O 1
ATOM 1027 N N . ILE A 1 125 ? -5.387 -8.616 2.369 1.00 96.81 125 ILE A N 1
ATOM 1028 C CA . ILE A 1 125 ? -6.008 -8.102 1.132 1.00 96.81 125 ILE A CA 1
ATOM 1029 C C . ILE A 1 125 ? -5.039 -7.962 -0.043 1.00 96.81 125 ILE A C 1
ATOM 1031 O O . ILE A 1 125 ? -5.446 -8.171 -1.186 1.00 96.81 125 ILE A O 1
ATOM 1035 N N . LEU A 1 126 ? -3.768 -7.631 0.194 1.00 97.31 126 LEU A N 1
ATOM 1036 C CA . LEU A 1 126 ? -2.791 -7.439 -0.878 1.00 97.31 126 LEU A CA 1
ATOM 1037 C C . LEU A 1 126 ? -2.258 -8.773 -1.410 1.00 97.31 126 LEU A C 1
ATOM 1039 O O . LEU A 1 126 ? -2.033 -9.713 -0.647 1.00 97.31 126 LEU A O 1
ATOM 1043 N N . ASP A 1 127 ? -2.018 -8.845 -2.719 1.00 95.88 127 ASP A N 1
ATOM 1044 C CA . ASP A 1 127 ? -1.399 -9.996 -3.382 1.00 95.88 127 ASP A CA 1
ATOM 1045 C C . ASP A 1 127 ? -0.256 -9.583 -4.341 1.00 95.88 127 ASP A C 1
ATOM 1047 O O . ASP A 1 127 ? -0.507 -8.899 -5.338 1.00 95.88 127 ASP A O 1
ATOM 1051 N N . PRO A 1 128 ? 1.016 -9.937 -4.069 1.00 96.12 128 PRO A N 1
ATOM 1052 C CA . PRO A 1 128 ? 1.496 -10.581 -2.842 1.00 96.12 128 PRO A CA 1
ATO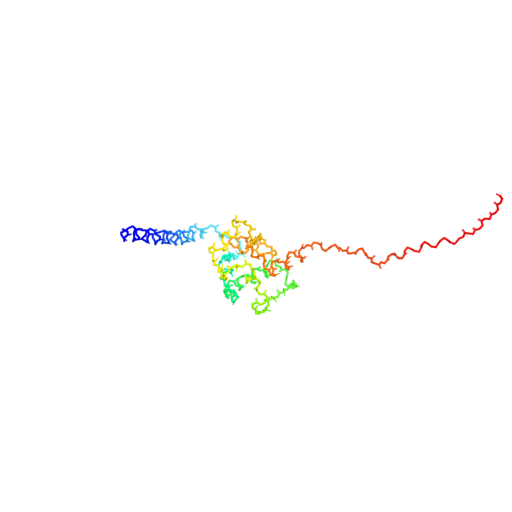M 1053 C C . PRO A 1 128 ? 1.287 -9.681 -1.606 1.00 96.12 128 PRO A C 1
ATOM 1055 O O . PRO A 1 128 ? 1.135 -8.468 -1.772 1.00 96.12 128 PRO A O 1
ATOM 1058 N N . PRO A 1 129 ? 1.328 -10.223 -0.369 1.00 97.19 129 PRO A N 1
ATOM 1059 C CA . PRO A 1 129 ? 1.144 -9.458 0.871 1.00 97.19 129 PRO A CA 1
ATOM 1060 C C . PRO A 1 129 ? 2.378 -8.596 1.185 1.00 97.19 129 PRO A C 1
ATOM 1062 O O . PRO A 1 129 ? 3.142 -8.850 2.117 1.00 97.19 129 PRO A O 1
ATOM 1065 N N . LYS A 1 130 ? 2.621 -7.593 0.341 1.00 97.25 130 LYS A N 1
ATOM 1066 C CA . LYS A 1 130 ? 3.796 -6.723 0.357 1.00 97.25 130 LYS A CA 1
ATOM 1067 C C . LYS A 1 130 ? 3.373 -5.271 0.196 1.00 97.25 130 LYS A C 1
ATOM 1069 O O . LYS A 1 130 ? 2.558 -4.952 -0.666 1.00 97.25 130 LYS A O 1
ATOM 1074 N N . MET A 1 131 ? 3.980 -4.391 0.984 1.00 95.81 131 MET A N 1
ATOM 1075 C CA . MET A 1 131 ? 3.775 -2.943 0.918 1.00 95.81 131 MET A CA 1
ATOM 1076 C C . MET A 1 131 ? 5.050 -2.235 0.473 1.00 95.81 131 MET A C 1
ATOM 1078 O O . MET A 1 131 ? 6.157 -2.683 0.777 1.00 95.81 131 MET A O 1
ATOM 1082 N N . VAL A 1 132 ? 4.907 -1.104 -0.219 1.00 93.25 132 VAL A N 1
ATOM 1083 C CA . VAL A 1 132 ? 6.011 -0.148 -0.392 1.00 93.25 132 VAL A CA 1
ATOM 1084 C C . VAL A 1 132 ? 6.298 0.502 0.963 1.00 93.25 132 VAL A C 1
ATOM 1086 O O . VAL A 1 132 ? 5.369 0.834 1.690 1.00 93.25 132 VAL A O 1
ATOM 1089 N N . ARG A 1 133 ? 7.575 0.701 1.314 1.00 93.00 133 ARG A N 1
ATOM 1090 C CA . ARG A 1 133 ? 8.000 1.387 2.551 1.00 93.00 133 ARG A CA 1
ATOM 1091 C C . ARG A 1 133 ? 7.838 2.911 2.446 1.00 93.00 133 ARG A C 1
ATOM 1093 O O . ARG A 1 133 ? 8.801 3.659 2.620 1.00 93.00 133 ARG A O 1
ATOM 1100 N N . ASP A 1 134 ? 6.633 3.346 2.100 1.00 90.00 134 ASP A N 1
ATOM 1101 C CA . ASP A 1 134 ? 6.210 4.743 2.017 1.00 90.00 134 ASP A CA 1
ATOM 1102 C C . ASP A 1 134 ? 5.760 5.288 3.390 1.00 90.00 134 ASP A C 1
ATOM 1104 O O . ASP A 1 134 ? 5.923 4.637 4.425 1.00 90.00 134 ASP A O 1
ATOM 1108 N N . VAL A 1 135 ? 5.214 6.509 3.416 1.00 90.56 135 VAL A N 1
ATOM 1109 C CA . VAL A 1 135 ? 4.724 7.147 4.651 1.00 90.56 135 VAL A CA 1
ATOM 1110 C C . VAL A 1 135 ? 3.632 6.312 5.328 1.00 90.56 135 VAL A C 1
ATOM 1112 O O . VAL A 1 135 ? 3.646 6.191 6.552 1.00 90.56 135 VAL A O 1
ATOM 1115 N N . CYS A 1 136 ? 2.720 5.706 4.561 1.00 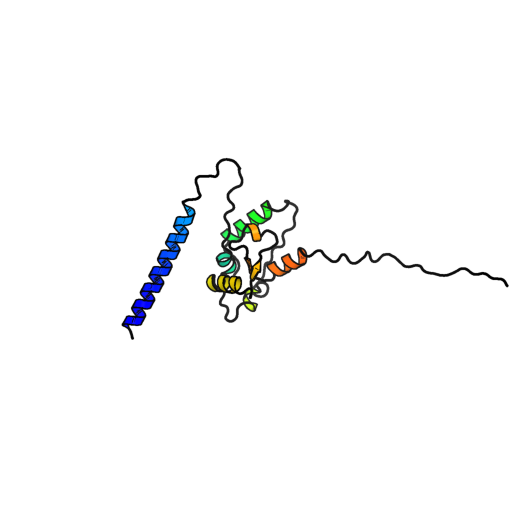91.81 136 CYS A N 1
ATOM 1116 C CA . CYS A 1 136 ? 1.641 4.882 5.105 1.00 91.81 136 CYS A CA 1
ATOM 1117 C C . CYS A 1 136 ? 2.203 3.645 5.813 1.00 91.81 136 CYS A C 1
ATOM 1119 O O . CYS A 1 136 ? 1.835 3.373 6.957 1.00 91.81 136 CYS A O 1
ATOM 1121 N N . TYR A 1 137 ? 3.150 2.949 5.176 1.00 93.69 137 TYR A N 1
ATOM 1122 C CA . TYR A 1 137 ? 3.826 1.807 5.789 1.00 93.69 137 TYR A CA 1
ATOM 1123 C C . TYR A 1 137 ? 4.530 2.192 7.091 1.00 93.69 137 TYR A C 1
ATOM 1125 O O . TYR A 1 137 ? 4.335 1.536 8.113 1.00 93.69 137 TYR A O 1
ATOM 1133 N N . TRP A 1 138 ? 5.330 3.263 7.086 1.00 92.56 138 TRP A N 1
ATOM 1134 C CA . TRP A 1 138 ? 6.055 3.669 8.291 1.00 92.56 138 TRP A CA 1
ATOM 1135 C C . TRP A 1 138 ? 5.108 4.102 9.405 1.00 92.56 138 TRP A C 1
ATOM 1137 O O . TRP A 1 138 ? 5.307 3.699 10.546 1.00 92.56 138 TRP A O 1
ATOM 1147 N N . MET A 1 139 ? 4.045 4.843 9.086 1.00 93.38 139 MET A N 1
ATOM 1148 C CA . MET A 1 139 ? 3.027 5.230 10.063 1.00 93.38 139 MET A CA 1
ATOM 1149 C C . MET A 1 139 ? 2.368 3.999 10.698 1.00 93.38 139 MET A C 1
ATOM 1151 O O . MET A 1 139 ? 2.312 3.909 11.923 1.00 93.38 139 MET A O 1
ATOM 1155 N N . ASN A 1 140 ? 1.959 3.014 9.892 1.00 93.75 140 ASN A N 1
ATOM 1156 C CA . ASN A 1 140 ? 1.427 1.748 10.402 1.00 93.75 140 ASN A CA 1
ATOM 1157 C C . ASN A 1 140 ? 2.456 1.012 11.270 1.00 93.75 140 ASN A C 1
ATOM 1159 O O . ASN A 1 140 ? 2.112 0.521 12.342 1.00 93.75 140 ASN A O 1
ATOM 1163 N N . SER A 1 141 ? 3.722 0.967 10.849 1.00 94.25 141 SER A N 1
ATOM 1164 C CA . SER A 1 141 ? 4.798 0.294 11.584 1.00 94.25 141 SER A CA 1
ATOM 1165 C C . SER A 1 141 ? 5.074 0.949 12.939 1.00 94.25 141 SER A C 1
ATOM 1167 O O . SER A 1 141 ? 5.295 0.236 13.915 1.00 94.25 141 SER A O 1
ATOM 1169 N N . PHE A 1 142 ? 5.065 2.282 13.017 1.00 92.19 142 PHE A N 1
ATOM 1170 C CA . PHE A 1 142 ? 5.283 3.015 14.265 1.00 92.19 142 PHE A CA 1
ATOM 1171 C C . PHE A 1 142 ? 4.092 2.883 15.214 1.00 92.19 142 PHE A C 1
ATOM 1173 O O . PHE A 1 142 ? 4.290 2.635 16.400 1.00 92.19 142 PHE A O 1
ATOM 1180 N N . LEU A 1 143 ? 2.864 2.991 14.704 1.00 89.75 143 LEU A N 1
ATOM 1181 C CA . LEU A 1 143 ? 1.651 2.889 15.523 1.00 89.75 143 LEU A CA 1
ATOM 1182 C C . LEU A 1 143 ? 1.372 1.461 16.003 1.00 89.75 143 LEU A C 1
ATOM 1184 O O . LEU A 1 143 ? 0.792 1.279 17.068 1.00 89.75 143 LEU A O 1
ATOM 1188 N N . SER A 1 144 ? 1.812 0.456 15.244 1.00 86.56 144 SER A N 1
ATOM 1189 C CA . SER A 1 144 ? 1.722 -0.954 15.648 1.00 86.56 144 SER A CA 1
ATOM 1190 C C . SER A 1 144 ? 2.826 -1.361 16.621 1.00 86.56 144 SER A C 1
ATOM 1192 O O . SER A 1 144 ? 2.755 -2.434 17.221 1.00 86.56 144 SER A O 1
ATOM 1194 N N . SER A 1 145 ? 3.870 -0.539 16.771 1.00 80.50 145 SER A N 1
ATOM 1195 C CA . SER A 1 145 ? 4.905 -0.812 17.757 1.00 80.50 145 SER A CA 1
ATOM 1196 C C . SER A 1 145 ? 4.348 -0.505 19.149 1.00 80.50 145 SER A C 1
ATOM 1198 O O . SER A 1 145 ? 3.727 0.546 19.336 1.00 80.50 145 SER A O 1
ATOM 1200 N N . PRO A 1 146 ? 4.517 -1.404 20.133 1.00 69.38 146 PRO A N 1
ATOM 1201 C CA . PRO A 1 146 ? 4.101 -1.117 21.494 1.00 69.38 146 PRO A CA 1
ATOM 1202 C C . PRO A 1 146 ? 4.859 0.127 21.950 1.00 69.38 146 PRO A C 1
ATOM 1204 O O . PRO A 1 146 ? 6.086 0.098 22.066 1.00 69.38 146 PRO A O 1
ATOM 1207 N N . SER A 1 147 ? 4.135 1.232 22.160 1.00 62.84 147 SER A N 1
ATOM 1208 C CA . SER A 1 147 ? 4.730 2.443 22.716 1.00 62.84 147 SER A CA 1
ATOM 1209 C C . SER A 1 147 ? 5.474 2.034 23.985 1.00 62.84 147 SER A C 1
ATOM 1211 O O . SER A 1 147 ? 4.856 1.400 24.848 1.00 62.84 147 SER A O 1
ATOM 1213 N N . PRO A 1 148 ? 6.763 2.377 24.152 1.00 63.28 148 PRO A N 1
ATOM 1214 C CA . PRO A 1 148 ? 7.364 2.331 25.469 1.00 63.28 148 PRO A CA 1
ATOM 1215 C C . PRO A 1 148 ? 6.561 3.331 26.291 1.00 63.28 148 PRO A C 1
ATOM 1217 O O . PRO A 1 148 ? 6.700 4.537 26.109 1.00 63.28 148 PRO A O 1
ATOM 1220 N N . ILE A 1 149 ? 5.615 2.843 27.091 1.00 67.50 149 ILE A N 1
ATOM 1221 C CA . ILE A 1 149 ? 4.861 3.677 28.018 1.00 67.50 149 ILE A CA 1
ATOM 1222 C C . ILE A 1 149 ? 5.942 4.309 28.899 1.00 67.50 149 ILE A C 1
ATOM 1224 O O . ILE A 1 149 ? 6.626 3.561 29.609 1.00 67.50 149 ILE A O 1
ATOM 1228 N N . PRO A 1 150 ? 6.193 5.631 28.819 1.00 65.19 150 PRO A N 1
ATOM 1229 C CA . PRO A 1 150 ? 7.114 6.243 29.756 1.00 65.19 150 PRO A CA 1
ATOM 1230 C C . PRO A 1 150 ? 6.551 5.962 31.153 1.00 65.19 150 PRO A C 1
ATOM 1232 O O . PRO A 1 150 ? 5.332 6.065 31.339 1.00 65.19 150 PRO A O 1
ATOM 1235 N N . PRO A 1 151 ? 7.385 5.541 32.119 1.00 66.69 151 PRO A N 1
ATOM 1236 C CA . PRO A 1 151 ? 6.902 5.273 33.464 1.00 66.69 151 PRO A CA 1
ATOM 1237 C C . PRO A 1 151 ? 6.117 6.497 33.950 1.00 66.69 151 PRO A C 1
ATOM 1239 O O . PRO A 1 151 ? 6.522 7.625 33.643 1.00 66.69 151 PRO A O 1
ATOM 1242 N N . PRO A 1 152 ? 4.991 6.304 34.662 1.00 73.06 152 PRO A N 1
ATOM 1243 C CA . PRO A 1 152 ? 4.180 7.415 35.136 1.00 73.06 152 PRO A CA 1
ATOM 1244 C C . PRO A 1 152 ? 5.090 8.399 35.873 1.00 73.06 152 PRO A C 1
ATOM 1246 O O . PRO A 1 152 ? 5.755 8.039 36.845 1.00 73.06 152 PRO A O 1
ATOM 1249 N N . SER A 1 153 ? 5.156 9.630 35.369 1.00 70.38 153 SER A N 1
ATOM 1250 C CA . SER A 1 153 ? 6.023 10.715 35.838 1.00 70.38 153 SER A CA 1
ATOM 1251 C C . SER A 1 153 ? 5.541 11.281 37.180 1.00 70.38 153 SER A C 1
ATOM 1253 O O . SER A 1 153 ? 5.285 12.476 37.308 1.00 70.38 153 SER A O 1
ATOM 1255 N N . GLY A 1 154 ? 5.337 10.411 38.169 1.00 66.50 154 GLY A N 1
ATOM 1256 C CA . GLY A 1 154 ? 4.548 10.710 39.359 1.00 66.50 154 GLY A CA 1
ATOM 1257 C C . GLY A 1 154 ? 4.902 9.890 40.594 1.00 66.50 154 GLY A C 1
ATOM 1258 O O . GLY A 1 154 ? 4.034 9.660 41.425 1.00 66.50 154 GLY A O 1
ATOM 1259 N N . SER A 1 155 ? 6.154 9.461 40.754 1.00 53.44 155 SER A N 1
ATOM 1260 C CA . SER A 1 155 ? 6.673 9.133 42.088 1.00 53.44 155 SER A CA 1
ATOM 1261 C C . SER A 1 155 ? 7.670 10.217 42.490 1.00 53.44 155 SER A C 1
ATOM 1263 O O . SER A 1 155 ? 8.838 10.125 42.112 1.00 53.44 155 SER A O 1
ATOM 1265 N N . PRO A 1 156 ? 7.252 11.276 43.207 1.00 57.91 156 PRO A N 1
ATOM 1266 C CA . PRO A 1 156 ? 8.210 12.089 43.929 1.00 57.91 156 PRO A CA 1
ATOM 1267 C C . PRO A 1 156 ? 8.858 11.177 44.970 1.00 57.91 156 PRO A C 1
ATOM 1269 O O . PRO A 1 156 ? 8.227 10.784 45.950 1.00 57.91 156 PRO A O 1
ATOM 1272 N N . THR A 1 157 ? 10.116 10.806 44.749 1.00 57.34 157 THR A N 1
ATOM 1273 C CA . THR A 1 157 ? 10.943 10.194 45.784 1.00 57.34 157 THR A CA 1
ATOM 1274 C C . THR A 1 157 ? 11.198 11.269 46.839 1.00 57.34 157 THR A C 1
ATOM 1276 O O . THR A 1 157 ? 12.215 11.958 46.818 1.00 57.34 157 THR A O 1
ATOM 1279 N N . ILE A 1 158 ? 10.238 11.471 47.745 1.00 56.41 158 ILE A N 1
ATOM 1280 C CA . ILE A 1 158 ? 10.453 12.210 48.988 1.00 56.41 158 ILE A CA 1
ATOM 1281 C C . ILE A 1 158 ? 11.302 11.296 49.868 1.00 56.41 158 ILE A C 1
ATOM 1283 O O . ILE A 1 158 ? 10.811 10.596 50.745 1.00 56.41 158 ILE A O 1
ATOM 1287 N N . SER A 1 159 ? 12.603 11.268 49.602 1.00 51.41 159 SER A N 1
ATOM 1288 C CA . SER A 1 159 ? 13.586 10.855 50.595 1.00 51.41 159 SER A CA 1
ATOM 1289 C C . SER A 1 159 ? 14.136 12.119 51.236 1.00 51.41 159 SER A C 1
ATOM 1291 O O . SER A 1 159 ? 15.239 12.563 50.940 1.00 51.41 159 SER A O 1
ATOM 1293 N N . SER A 1 160 ? 13.327 12.715 52.110 1.00 59.97 160 SER A N 1
ATOM 1294 C CA . SER A 1 160 ? 13.847 13.545 53.191 1.00 59.97 160 SER A CA 1
ATOM 1295 C C . SER A 1 160 ? 14.312 12.610 54.307 1.00 59.97 160 SER A C 1
ATOM 1297 O O . SER A 1 160 ? 13.473 11.907 54.869 1.00 59.97 160 SER A O 1
ATOM 1299 N N . PRO A 1 161 ? 15.598 12.589 54.688 1.00 61.06 161 PRO A N 1
ATOM 1300 C CA . PRO A 1 161 ? 15.979 12.102 55.996 1.00 61.06 161 PRO A CA 1
ATOM 1301 C C . PRO A 1 161 ? 15.884 13.285 56.962 1.00 61.06 161 PRO A C 1
ATOM 1303 O O . PRO A 1 161 ? 16.752 14.156 56.990 1.00 61.06 161 PRO A O 1
ATOM 1306 N N . LEU A 1 162 ? 14.802 13.338 57.736 1.00 61.00 162 LEU A N 1
ATOM 1307 C CA . LEU A 1 162 ? 14.704 14.219 58.893 1.00 61.00 162 LEU A CA 1
ATOM 1308 C C . LEU A 1 162 ? 14.202 13.402 60.079 1.00 61.00 162 LEU A C 1
ATOM 1310 O O . LEU A 1 162 ? 13.008 13.181 60.204 1.00 61.00 162 LEU A O 1
ATOM 1314 N N . LEU A 1 163 ? 15.141 12.912 60.885 1.00 55.34 163 LEU A N 1
ATOM 1315 C CA . LEU A 1 163 ? 15.059 12.665 62.332 1.00 55.34 163 LEU A CA 1
ATOM 1316 C C . LEU A 1 163 ? 16.464 12.166 62.728 1.00 55.34 163 LEU A C 1
ATOM 1318 O O . LEU A 1 163 ? 16.917 11.147 62.218 1.00 55.34 163 LEU A O 1
ATOM 1322 N N . ALA A 1 164 ? 17.319 12.994 63.327 1.00 60.88 164 ALA A N 1
ATOM 1323 C CA . ALA A 1 164 ? 17.266 13.497 64.702 1.00 60.88 164 ALA A CA 1
ATOM 1324 C C . ALA A 1 164 ? 17.527 12.398 65.745 1.00 60.88 164 ALA A C 1
ATOM 1326 O O . ALA A 1 164 ? 16.965 11.311 65.672 1.00 60.88 164 ALA A O 1
ATOM 1327 N N . ASP A 1 165 ? 18.350 12.793 66.719 1.00 52.75 165 ASP A N 1
ATOM 1328 C CA . ASP A 1 165 ? 18.690 12.140 67.985 1.00 52.75 165 ASP A CA 1
ATOM 1329 C C . ASP A 1 165 ? 19.725 11.006 67.875 1.00 52.75 165 ASP A C 1
ATOM 1331 O O . ASP A 1 165 ? 19.603 10.081 67.089 1.00 52.75 165 ASP A O 1
ATOM 1335 N N . GLY A 1 166 ? 20.842 11.017 68.598 1.00 59.78 166 GLY A N 1
ATOM 1336 C CA . GLY A 1 166 ? 21.089 11.603 69.907 1.00 59.78 166 GLY A CA 1
ATOM 1337 C C . GLY A 1 166 ? 21.567 10.485 70.838 1.00 59.78 166 GLY A C 1
ATOM 1338 O O . GLY A 1 166 ? 20.983 9.408 70.858 1.00 59.78 166 GLY A O 1
ATOM 1339 N N . ASN A 1 167 ? 22.589 10.792 71.639 1.00 52.44 167 ASN A N 1
ATOM 1340 C CA . ASN A 1 167 ? 23.136 10.035 72.774 1.00 52.44 167 ASN A CA 1
ATOM 1341 C C . ASN A 1 167 ? 24.196 8.930 72.563 1.00 52.44 167 ASN A C 1
ATOM 1343 O O . ASN A 1 167 ? 23.898 7.821 72.133 1.00 52.44 167 ASN A O 1
ATOM 1347 N N . ARG A 1 168 ? 25.341 9.258 73.193 1.00 49.97 168 ARG A N 1
ATOM 1348 C CA . ARG A 1 168 ? 26.398 8.453 73.838 1.00 49.97 168 ARG A CA 1
ATOM 1349 C C . ARG A 1 168 ? 27.537 7.920 72.983 1.00 49.97 168 ARG A C 1
ATOM 1351 O O . ARG A 1 168 ? 27.327 6.978 72.200 1.00 49.97 168 ARG A O 1
#

Sequence (168 aa):
KRKKKREKERRTMEIEEENHDVFVAVDEKHKDTIQHNNVKAVNRVGAAGFYNQFQGHPHKQLENIIQHLRSEHPPETPFVFLAGDSSVDNKHWLYPNFMHTCGQFLSDTRKGKFTSDAINSYETILDPPKMVRDVCYWMNSFLSSPSPIPPPSGSPTISSPLLADGNR

Radius of gyration: 26.63 Å; chains: 1; bounding box: 48×42×113 Å

Foldseek 3Di:
DVVVVVVVVVVVVVVVVVVVVVVVVVVPPPPPPDDDDPDPPLQADAQLQQFQDLAHGDPVSVVSVVVQLCVVDDVPDDDDDDDDHSVQWCLVVQDPPSDRHSVVVVVCVVVVRFKDAADSRCVVRYVVRIDGCGPVVVVRVVVPPDPPPPPPPDDPPPPDPDDDDDDD

Secondary structure (DSSP, 8-state):
-HHHHHHHHHHHHHHHHHHHHHHHHTTTTTSSS--S--------EEHHHHHS-SS---HHHHHHHHHHHHHHS-TTS--PPP--STTT-THHHHSGGG---HHHHHHHHHHTSSEEE--TTHHHHEESSEEESSHHHHHHHHHTS----PPPS---------------

Organism: NCBI:txid180227